Protein AF-A0A2D6SI72-F1 (afdb_monomer)

Mean predicted aligned error: 6.98 Å

Solvent-accessible surface area (backbone atoms only — not comparable to full-atom values): 4391 Å² total; per-residue (Å²): 131,86,61,64,68,59,52,54,46,30,52,75,70,70,47,69,44,66,62,58,48,55,78,66,38,44,81,55,91,61,57,60,89,97,35,86,83,52,85,37,74,46,76,72,78,80,81,71,94,64,80,87,80,91,77,89,82,77,62,94,74,80,119

Secondary structure (DSSP, 8-state):
---HHHHHHHHHTT--HHHHHHTT-EEPS---TT-TT---EE-S--SSSPPP-------TT--

Sequence (63 aa):
MIDLMSIARTEADGGDLFGKLQALYEPTEVRPDGHPEAVVWSGGNFVGNVNPVAHSLTDAYAL

pLDDT: mean 78.39, std 12.92, range [38.88, 92.06]

Nearest PDB structures (foldseek):
  9cgq-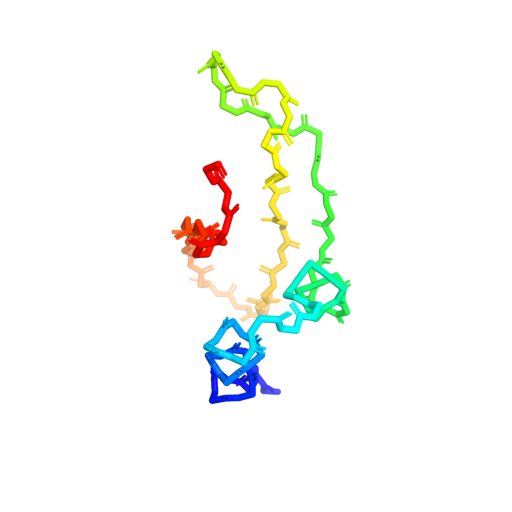assembly1_D  TM=2.920E-01  e=6.665E+00  Oryctolagus cuniculus

Radius of gyration: 12.78 Å; Cα contacts (8 Å, |Δi|>4): 44; chains: 1; bounding box: 32×22×30 Å

Structure (mmCIF, N/CA/C/O backbone):
data_AF-A0A2D6SI72-F1
#
_entry.id   AF-A0A2D6SI72-F1
#
loop_
_atom_site.group_PDB
_atom_site.id
_atom_site.type_symbol
_atom_site.label_atom_id
_atom_site.label_alt_id
_atom_site.label_comp_id
_atom_site.label_asym_id
_atom_site.label_entity_id
_atom_site.label_seq_id
_atom_site.pdbx_PDB_ins_code
_atom_site.Cartn_x
_atom_site.Cartn_y
_atom_site.Cartn_z
_atom_site.occupancy
_atom_site.B_iso_or_equiv
_atom_site.auth_seq_id
_atom_site.auth_comp_id
_atom_site.auth_asym_id
_atom_site.auth_atom_id
_atom_site.pdbx_PDB_model_num
ATOM 1 N N . MET A 1 1 ? 2.672 -4.000 -14.260 1.00 66.56 1 MET A N 1
ATOM 2 C CA . MET A 1 1 ? 1.895 -2.761 -14.480 1.00 66.56 1 MET A CA 1
ATOM 3 C C . MET A 1 1 ? 0.989 -2.602 -13.276 1.00 66.56 1 MET A C 1
ATOM 5 O O . MET A 1 1 ? 0.390 -3.596 -12.890 1.00 66.56 1 MET A O 1
ATOM 9 N N . ILE A 1 2 ? 0.971 -1.431 -12.640 1.00 78.19 2 ILE A N 1
ATOM 10 C CA . ILE A 1 2 ? 0.115 -1.185 -11.471 1.00 78.19 2 ILE A CA 1
ATOM 11 C C . ILE A 1 2 ? -1.344 -1.156 -11.940 1.00 78.19 2 ILE A C 1
ATOM 13 O O . ILE A 1 2 ? -1.658 -0.465 -12.908 1.00 78.19 2 ILE A O 1
ATOM 17 N N . ASP A 1 3 ? -2.214 -1.907 -11.269 1.00 85.56 3 ASP A N 1
ATOM 18 C CA . ASP A 1 3 ? -3.651 -1.928 -11.547 1.00 85.56 3 ASP A CA 1
ATOM 19 C C . ASP A 1 3 ? -4.371 -0.891 -10.676 1.00 85.56 3 ASP A C 1
ATOM 21 O O . ASP A 1 3 ? -4.854 -1.180 -9.580 1.00 85.56 3 ASP A O 1
ATOM 25 N N . LEU A 1 4 ? -4.420 0.343 -11.178 1.00 85.62 4 LEU A N 1
ATOM 26 C CA . LEU A 1 4 ? -5.049 1.467 -10.482 1.00 85.62 4 LEU A CA 1
ATOM 27 C C . LEU A 1 4 ? -6.558 1.265 -10.278 1.00 85.62 4 LEU A C 1
ATOM 29 O O . LEU A 1 4 ? -7.107 1.736 -9.286 1.00 85.62 4 LEU A O 1
ATOM 33 N N . MET A 1 5 ? -7.229 0.544 -11.182 1.00 88.38 5 MET A N 1
ATOM 34 C CA . MET A 1 5 ? -8.673 0.313 -11.088 1.00 88.38 5 MET A CA 1
ATOM 35 C C . MET A 1 5 ? -9.000 -0.664 -9.957 1.00 88.38 5 MET A C 1
ATOM 37 O O . MET A 1 5 ? -9.994 -0.492 -9.254 1.00 88.38 5 MET A O 1
ATOM 41 N N . SER A 1 6 ? -8.155 -1.678 -9.765 1.00 87.56 6 SER A N 1
ATOM 42 C CA . SER A 1 6 ? -8.267 -2.623 -8.650 1.00 87.56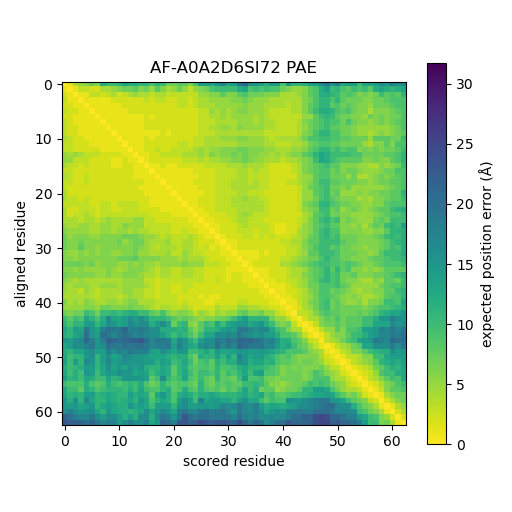 6 SER A CA 1
ATOM 43 C C . SER A 1 6 ? -8.032 -1.953 -7.295 1.00 87.56 6 SER A C 1
ATOM 45 O O . SER A 1 6 ? -8.779 -2.214 -6.351 1.00 87.56 6 SER A O 1
ATOM 47 N N . ILE A 1 7 ? -7.056 -1.040 -7.208 1.00 87.12 7 ILE A N 1
ATOM 48 C CA . ILE A 1 7 ? -6.798 -0.242 -5.996 1.00 87.12 7 ILE A CA 1
ATOM 49 C C . ILE A 1 7 ? -8.018 0.627 -5.666 1.00 87.12 7 ILE A C 1
ATOM 51 O O . ILE A 1 7 ? -8.561 0.512 -4.571 1.00 87.12 7 ILE A O 1
ATOM 55 N N . ALA A 1 8 ? -8.508 1.407 -6.636 1.00 87.19 8 ALA A N 1
ATOM 56 C CA . ALA A 1 8 ? -9.647 2.304 -6.435 1.00 87.19 8 ALA A CA 1
ATOM 57 C C . ALA A 1 8 ? -10.936 1.562 -6.041 1.00 87.19 8 ALA A C 1
ATOM 59 O O . ALA A 1 8 ? -11.703 2.045 -5.215 1.00 87.19 8 ALA A O 1
ATOM 60 N N . ARG A 1 9 ? -11.184 0.371 -6.606 1.00 90.44 9 ARG A N 1
ATOM 61 C CA . ARG A 1 9 ? -12.322 -0.468 -6.193 1.00 90.44 9 ARG A CA 1
ATOM 62 C C . ARG A 1 9 ? -12.153 -1.015 -4.783 1.00 90.44 9 ARG A C 1
ATOM 64 O O . ARG A 1 9 ? -13.111 -1.001 -4.030 1.00 90.44 9 ARG A O 1
ATOM 71 N N . THR A 1 10 ? -10.948 -1.463 -4.424 1.00 89.75 10 THR A N 1
ATOM 72 C CA . THR A 1 10 ? -10.682 -1.967 -3.066 1.00 89.75 10 THR A CA 1
ATOM 73 C C . THR A 1 10 ? -10.970 -0.886 -2.028 1.00 89.75 10 THR A C 1
ATOM 75 O O . THR A 1 10 ? -11.628 -1.168 -1.035 1.00 89.75 10 THR A O 1
ATOM 78 N N . GLU A 1 11 ? -10.532 0.346 -2.285 1.00 86.81 11 GLU A N 1
ATOM 79 C CA . GLU A 1 11 ? -10.834 1.499 -1.434 1.00 86.81 11 GLU A CA 1
ATOM 80 C C . GLU A 1 11 ? -12.342 1.799 -1.382 1.00 86.81 11 GLU A C 1
ATOM 82 O O . GLU A 1 11 ? -12.915 1.898 -0.300 1.00 86.81 11 GLU A O 1
ATOM 87 N N . ALA A 1 12 ? -13.010 1.877 -2.539 1.00 88.88 12 ALA A N 1
ATOM 88 C CA . ALA A 1 12 ? -14.441 2.184 -2.617 1.00 88.88 12 ALA A CA 1
ATOM 89 C C . ALA A 1 12 ? -15.339 1.124 -1.953 1.00 88.88 12 ALA A C 1
ATOM 91 O O . ALA A 1 12 ? -16.387 1.465 -1.407 1.00 88.88 12 ALA A O 1
ATOM 92 N N . ASP A 1 13 ? -14.930 -0.145 -1.992 1.00 91.00 13 ASP A N 1
ATOM 93 C CA . ASP A 1 13 ? -15.664 -1.270 -1.408 1.00 91.00 13 ASP A CA 1
ATOM 94 C C . ASP A 1 13 ? -15.348 -1.469 0.093 1.00 91.00 13 ASP A C 1
ATOM 96 O O . ASP A 1 13 ? -15.873 -2.400 0.708 1.00 91.00 13 ASP A O 1
ATOM 100 N N . GLY A 1 14 ? -14.490 -0.629 0.695 1.00 86.81 14 GLY A N 1
ATOM 101 C CA . 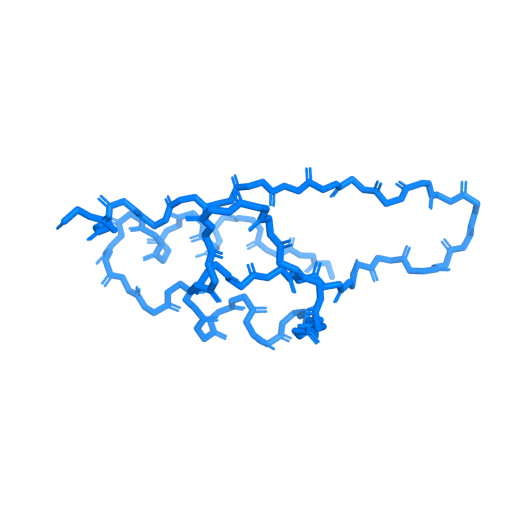GLY A 1 14 ? -14.041 -0.780 2.088 1.00 86.81 14 GLY A CA 1
ATOM 102 C C . GLY A 1 14 ? -13.213 -2.048 2.326 1.00 86.81 14 GLY A C 1
ATOM 103 O O . GLY A 1 14 ? -13.255 -2.639 3.405 1.00 86.81 14 GLY A O 1
ATOM 104 N N . GLY A 1 15 ? -12.518 -2.517 1.290 1.00 88.44 15 GLY A N 1
ATOM 105 C CA . GLY A 1 15 ? -11.639 -3.677 1.347 1.00 88.44 15 GLY A CA 1
ATOM 106 C C . GLY A 1 15 ? -10.275 -3.369 1.969 1.00 88.44 15 GLY A C 1
ATOM 107 O O . GLY A 1 15 ? -9.995 -2.268 2.428 1.00 88.44 15 GLY A O 1
ATOM 108 N N . ASP A 1 16 ? -9.387 -4.363 1.951 1.00 90.31 16 ASP A N 1
ATOM 109 C CA . ASP A 1 16 ? -8.029 -4.242 2.491 1.00 90.31 16 ASP A CA 1
ATOM 110 C C . ASP A 1 16 ? -7.104 -3.449 1.548 1.00 90.31 16 ASP A C 1
ATOM 112 O O . ASP A 1 16 ? -6.317 -4.014 0.775 1.00 90.31 16 ASP A O 1
ATOM 116 N N . LEU A 1 17 ? -7.223 -2.118 1.586 1.00 87.81 17 LEU A N 1
ATOM 117 C CA . LEU A 1 17 ? -6.363 -1.213 0.822 1.00 87.81 17 LEU A CA 1
ATOM 118 C C . LEU A 1 17 ? -4.901 -1.324 1.274 1.00 87.81 17 LEU A C 1
ATOM 120 O O . LEU A 1 17 ? -3.994 -1.307 0.440 1.00 87.81 17 LEU A O 1
ATOM 124 N N . PHE A 1 18 ? -4.670 -1.497 2.576 1.00 87.94 18 PHE A N 1
ATOM 125 C CA . PHE A 1 18 ? -3.333 -1.619 3.145 1.00 87.94 18 PHE A CA 1
ATOM 126 C C . PHE A 1 18 ? -2.582 -2.827 2.573 1.00 87.94 18 PHE A C 1
ATOM 128 O O . PHE A 1 18 ? -1.507 -2.669 1.991 1.00 87.94 18 PHE A O 1
ATOM 135 N N . GLY A 1 19 ? -3.167 -4.025 2.646 1.00 89.25 19 GLY A N 1
ATOM 136 C CA . GLY A 1 19 ? -2.577 -5.241 2.087 1.00 89.25 19 GLY A CA 1
ATOM 137 C C . GLY A 1 19 ? -2.420 -5.179 0.566 1.00 89.25 19 GLY A C 1
ATOM 138 O O . GLY A 1 19 ? -1.419 -5.659 0.024 1.00 89.25 19 GLY A O 1
ATOM 139 N N . LYS A 1 20 ? -3.357 -4.526 -0.142 1.00 87.81 20 LYS A N 1
ATOM 140 C CA . LYS A 1 20 ? -3.241 -4.289 -1.592 1.00 87.81 20 LYS A CA 1
ATOM 141 C C . LYS A 1 20 ? -2.030 -3.455 -1.952 1.00 87.81 20 LYS A C 1
ATOM 143 O O . LYS A 1 20 ? -1.310 -3.815 -2.885 1.00 87.81 20 LYS A O 1
ATOM 148 N N . LEU A 1 21 ? -1.821 -2.357 -1.238 1.00 86.44 21 LEU A N 1
ATOM 149 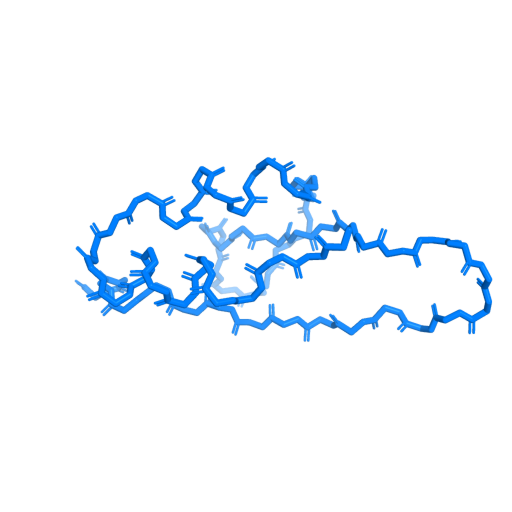C CA . LEU A 1 21 ? -0.641 -1.543 -1.440 1.00 86.44 21 LEU A CA 1
ATOM 150 C C . LEU A 1 21 ? 0.603 -2.369 -1.065 1.00 86.44 21 LEU A C 1
ATOM 152 O O . LEU A 1 21 ? 1.576 -2.322 -1.817 1.00 86.44 21 LEU A O 1
ATOM 156 N N . GLN A 1 22 ? 0.578 -3.164 0.023 1.00 87.38 22 GLN A N 1
ATOM 157 C CA . GLN A 1 22 ? 1.753 -3.881 0.582 1.00 87.38 22 GLN A CA 1
ATOM 158 C C . GLN A 1 22 ? 2.327 -4.910 -0.387 1.00 87.38 22 GLN A C 1
ATOM 160 O O . GLN A 1 22 ? 3.521 -5.190 -0.378 1.00 87.38 22 GLN A O 1
ATOM 165 N N . ALA A 1 23 ? 1.491 -5.434 -1.279 1.00 87.75 23 ALA A N 1
ATOM 166 C CA . ALA A 1 23 ? 1.924 -6.314 -2.355 1.00 87.75 23 ALA A CA 1
ATOM 167 C C . ALA A 1 23 ? 2.703 -5.594 -3.481 1.00 87.75 23 ALA A C 1
ATOM 169 O O . ALA A 1 23 ? 3.293 -6.263 -4.330 1.00 87.75 23 ALA A O 1
ATOM 170 N N . LEU A 1 24 ? 2.671 -4.257 -3.541 1.00 83.75 24 LEU A N 1
ATOM 171 C CA . LEU A 1 24 ? 3.230 -3.445 -4.632 1.00 83.75 24 LEU A CA 1
ATOM 172 C C . LEU A 1 24 ? 4.464 -2.626 -4.234 1.00 83.75 24 LEU A C 1
ATOM 174 O O . LEU A 1 24 ? 5.202 -2.169 -5.111 1.00 83.75 24 LEU A O 1
ATOM 178 N N . TYR A 1 25 ? 4.672 -2.405 -2.942 1.00 86.00 25 TYR A N 1
ATOM 179 C CA . TYR A 1 25 ? 5.588 -1.399 -2.418 1.00 86.00 25 TYR A CA 1
ATOM 180 C C . TYR A 1 25 ? 6.141 -1.831 -1.060 1.00 86.00 25 TYR A C 1
ATOM 182 O O . TYR A 1 25 ? 5.491 -2.571 -0.323 1.00 86.00 25 TYR A O 1
ATOM 190 N N . GLU A 1 26 ? 7.295 -1.283 -0.697 1.00 85.19 26 GLU A N 1
ATOM 191 C CA . GLU A 1 26 ? 7.958 -1.552 0.575 1.00 85.19 26 GLU A CA 1
ATOM 192 C C . GLU A 1 26 ? 7.738 -0.395 1.562 1.00 85.19 26 G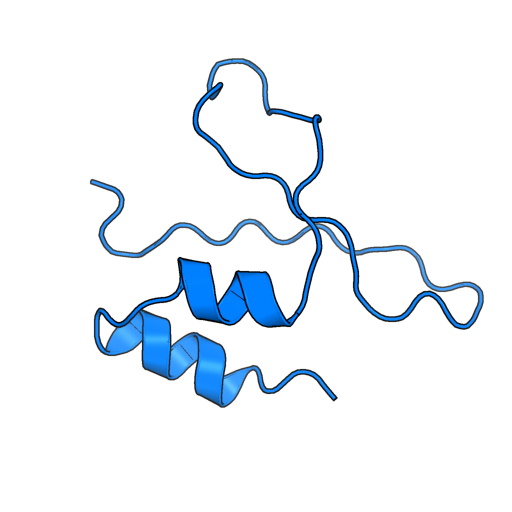LU A C 1
ATOM 194 O O . GLU A 1 26 ? 7.910 0.777 1.188 1.00 85.19 26 GLU A O 1
ATOM 199 N N . PRO A 1 27 ? 7.389 -0.676 2.830 1.00 87.19 27 PRO A N 1
ATOM 200 C CA . PRO A 1 27 ? 7.305 0.354 3.853 1.00 87.19 27 PRO A CA 1
ATOM 201 C C . PRO A 1 27 ? 8.692 0.941 4.135 1.00 87.19 27 PRO A C 1
ATOM 203 O O . PRO A 1 27 ? 9.705 0.247 4.145 1.00 87.19 27 PRO A O 1
ATOM 206 N N . THR A 1 28 ? 8.733 2.240 4.404 1.00 87.31 28 THR A N 1
ATOM 207 C CA . THR A 1 28 ? 9.960 2.952 4.785 1.00 87.31 28 THR A CA 1
ATOM 208 C C . THR A 1 28 ? 9.990 3.230 6.284 1.00 87.31 28 THR A C 1
ATOM 210 O O . THR A 1 28 ? 8.984 3.060 6.976 1.00 87.31 28 THR A O 1
ATOM 213 N N . GLU A 1 29 ? 11.121 3.726 6.786 1.00 87.88 29 GLU A N 1
ATOM 214 C CA . GLU A 1 29 ? 11.238 4.270 8.147 1.00 87.88 29 GLU A CA 1
ATOM 215 C C . GLU A 1 29 ? 10.839 5.756 8.239 1.00 87.88 29 GLU A C 1
ATOM 217 O O . GLU A 1 29 ? 10.656 6.280 9.334 1.00 87.88 29 GLU A O 1
ATOM 222 N N . VAL A 1 30 ? 10.670 6.448 7.105 1.00 88.31 30 VAL A N 1
ATOM 223 C CA . VAL A 1 30 ? 10.353 7.885 7.066 1.00 88.31 30 VAL A CA 1
ATOM 224 C C . VAL A 1 30 ? 8.904 8.123 7.483 1.00 88.31 30 VAL A C 1
ATOM 226 O O . VAL A 1 30 ? 7.999 7.448 6.999 1.00 88.31 30 VAL A O 1
ATOM 229 N N . ARG A 1 31 ? 8.659 9.102 8.354 1.00 87.62 31 ARG A N 1
ATOM 230 C CA . ARG A 1 31 ? 7.315 9.479 8.817 1.00 87.62 31 ARG A CA 1
ATOM 231 C C . ARG A 1 31 ? 7.131 10.995 8.715 1.00 87.62 31 ARG A C 1
ATOM 233 O O . ARG A 1 31 ? 8.104 11.711 8.947 1.00 87.62 31 ARG A O 1
ATOM 240 N N . PRO A 1 32 ? 5.936 11.498 8.354 1.00 86.19 32 PRO A N 1
ATOM 241 C CA . PRO A 1 32 ? 5.640 12.923 8.425 1.00 86.19 32 PRO A CA 1
ATOM 242 C C . PRO A 1 32 ? 5.647 13.411 9.878 1.00 86.19 32 PRO A C 1
ATOM 244 O O . PRO A 1 32 ? 5.194 12.705 10.784 1.00 86.19 32 PRO A O 1
ATOM 247 N N . ASP A 1 33 ? 6.105 14.642 10.095 1.00 89.81 33 ASP A N 1
ATOM 248 C CA . ASP A 1 33 ? 6.053 15.270 11.414 1.00 89.81 33 ASP A CA 1
ATOM 249 C C . ASP A 1 33 ? 4.599 15.390 11.895 1.00 89.81 33 ASP A C 1
ATOM 251 O O . ASP A 1 33 ? 3.718 15.833 11.160 1.00 89.81 33 ASP A O 1
ATOM 255 N N . GLY A 1 34 ? 4.348 14.986 13.143 1.00 92.06 34 GLY A N 1
ATOM 256 C CA . GLY A 1 34 ? 3.008 14.987 13.740 1.00 92.06 34 GLY A CA 1
ATOM 257 C C . GLY A 1 34 ? 2.143 13.759 13.425 1.00 92.06 34 GLY A C 1
ATOM 258 O O . GLY A 1 34 ? 1.066 13.654 14.004 1.00 92.06 34 GLY A O 1
ATOM 259 N N . HIS A 1 35 ? 2.619 12.825 12.590 1.00 86.62 35 HIS A N 1
ATOM 260 C CA . HIS A 1 35 ? 1.877 11.625 12.167 1.00 86.62 35 HIS A CA 1
ATOM 261 C C . HIS A 1 35 ? 2.734 10.345 12.263 1.00 86.62 35 HIS A C 1
ATOM 263 O O . HIS A 1 35 ? 3.096 9.755 11.238 1.00 86.62 35 HIS A O 1
ATOM 269 N N . PRO A 1 36 ? 3.123 9.903 13.476 1.00 88.56 36 PRO A N 1
ATOM 270 C CA . PRO A 1 36 ? 3.976 8.722 13.663 1.00 88.56 36 PRO A CA 1
ATOM 271 C C . PRO A 1 36 ? 3.349 7.409 13.157 1.00 88.56 36 PRO A C 1
ATOM 273 O O . PRO A 1 36 ? 4.073 6.463 12.843 1.00 88.56 36 PRO A O 1
ATOM 276 N N . GLU A 1 37 ? 2.021 7.347 13.075 1.00 86.25 37 GLU A N 1
ATOM 277 C CA . GLU A 1 37 ? 1.233 6.214 12.582 1.00 86.25 37 GLU A CA 1
ATOM 278 C C . GLU A 1 37 ? 1.165 6.121 11.053 1.00 86.25 37 GLU A C 1
ATOM 280 O O . GLU A 1 37 ? 0.841 5.058 10.519 1.00 86.25 37 GLU A O 1
ATOM 285 N N . ALA A 1 38 ? 1.468 7.210 10.340 1.00 86.94 38 ALA A N 1
ATOM 286 C CA . ALA A 1 38 ? 1.382 7.227 8.888 1.00 86.94 38 ALA A CA 1
ATOM 287 C C . ALA A 1 38 ? 2.389 6.247 8.288 1.00 86.94 38 ALA A C 1
ATOM 289 O O . ALA A 1 38 ? 3.566 6.257 8.628 1.00 86.94 38 ALA A O 1
ATOM 290 N N . VAL A 1 39 ? 1.968 5.420 7.340 1.00 87.12 39 VAL A N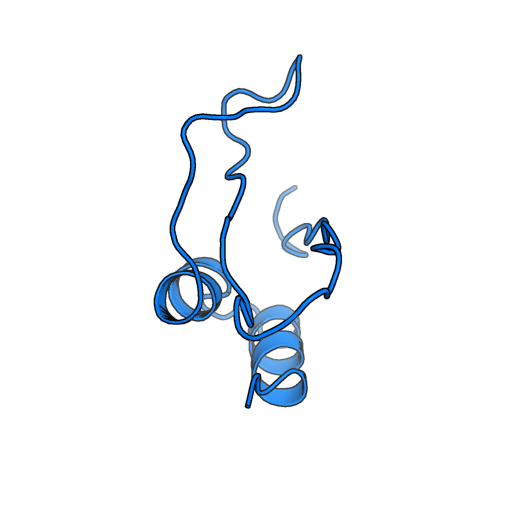 1
ATOM 291 C CA . VAL A 1 39 ? 2.910 4.562 6.620 1.00 87.12 39 VAL A CA 1
ATOM 292 C C . VAL A 1 39 ? 3.349 5.297 5.362 1.00 87.12 39 VAL A C 1
ATOM 294 O O . VAL A 1 39 ? 2.512 5.721 4.569 1.00 87.12 39 VAL A O 1
ATOM 297 N N . VAL A 1 40 ? 4.663 5.454 5.176 1.00 86.62 40 VAL A N 1
ATOM 298 C CA . VAL A 1 40 ? 5.257 5.996 3.945 1.00 86.62 40 VAL A CA 1
ATOM 299 C C . VAL A 1 40 ? 5.885 4.856 3.164 1.00 86.62 40 VAL A C 1
ATOM 301 O O . VAL A 1 40 ? 6.663 4.065 3.699 1.00 86.62 40 VAL A O 1
ATOM 304 N N . TRP A 1 41 ? 5.538 4.798 1.889 1.00 85.50 41 TRP A N 1
ATOM 305 C CA . TRP A 1 41 ? 5.774 3.668 1.013 1.00 85.50 41 TRP A CA 1
ATOM 306 C C . TRP A 1 41 ? 6.818 4.042 -0.034 1.00 85.50 41 TRP A C 1
ATOM 308 O O . TRP A 1 41 ? 6.774 5.138 -0.595 1.00 85.50 41 TRP A O 1
ATOM 318 N N . SER A 1 42 ? 7.748 3.135 -0.311 1.00 80.38 42 SER A N 1
ATOM 319 C CA . SER A 1 42 ? 8.741 3.274 -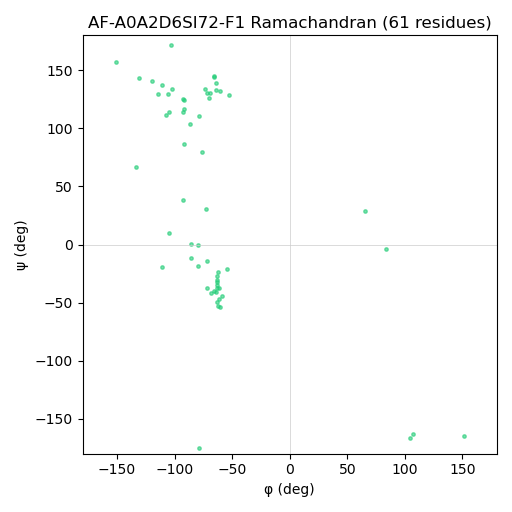1.375 1.00 80.38 42 SER A CA 1
ATOM 320 C C . SER A 1 42 ? 8.603 2.145 -2.384 1.00 80.38 42 SER A C 1
ATOM 322 O O . SER A 1 42 ? 8.339 0.997 -2.039 1.00 80.38 42 SER A O 1
ATOM 324 N N . GLY A 1 43 ? 8.766 2.468 -3.658 1.00 76.75 43 GLY A N 1
ATOM 325 C CA . GLY A 1 43 ? 8.661 1.503 -4.743 1.00 76.75 43 GLY A CA 1
ATOM 326 C C . GLY A 1 43 ? 8.188 2.178 -6.021 1.00 76.75 43 GLY A C 1
ATOM 327 O O . GLY A 1 43 ? 8.219 3.402 -6.143 1.00 76.75 43 GLY A O 1
ATOM 328 N N . GLY A 1 44 ? 7.755 1.372 -6.985 1.00 70.69 44 GLY A N 1
ATOM 329 C CA . GLY A 1 44 ? 7.482 1.823 -8.347 1.00 70.69 44 GLY A CA 1
ATOM 330 C C . GLY A 1 44 ? 8.551 1.344 -9.329 1.00 70.69 44 GLY A C 1
ATOM 331 O O . GLY A 1 44 ? 9.288 0.397 -9.062 1.00 70.69 44 GLY A O 1
ATOM 332 N N . ASN A 1 45 ? 8.605 1.961 -10.509 1.00 63.00 45 ASN A N 1
ATOM 333 C CA . ASN A 1 45 ? 9.564 1.571 -11.536 1.00 63.00 45 ASN A CA 1
ATOM 334 C C . ASN A 1 45 ? 10.897 2.308 -11.342 1.00 63.00 45 ASN A C 1
ATOM 336 O O . ASN A 1 45 ? 11.017 3.472 -11.713 1.00 63.00 45 ASN A O 1
ATOM 340 N N . PHE A 1 46 ? 11.897 1.607 -10.807 1.00 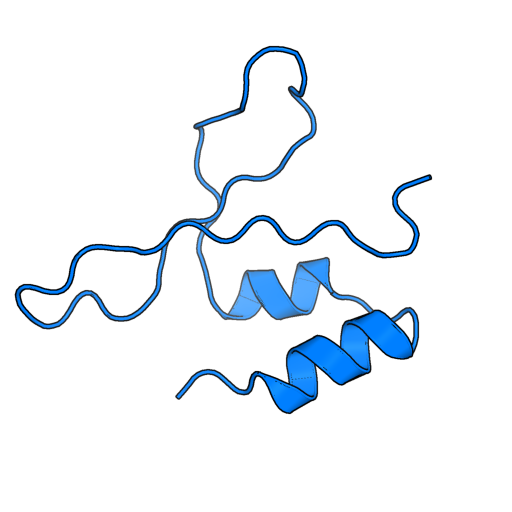60.69 46 PHE A N 1
ATOM 341 C CA . PHE A 1 46 ? 13.270 2.110 -10.676 1.00 60.69 46 PHE A CA 1
ATOM 342 C C . PHE A 1 46 ? 14.078 2.030 -11.981 1.00 60.69 46 PHE A C 1
ATOM 344 O O . PHE A 1 46 ? 15.257 2.383 -12.007 1.00 60.69 46 PHE A O 1
ATOM 351 N N . VAL A 1 47 ? 13.486 1.532 -13.072 1.00 58.28 47 VAL A N 1
ATOM 352 C CA . VAL A 1 47 ? 14.165 1.454 -14.367 1.00 58.28 47 VAL A CA 1
ATOM 353 C C . VAL A 1 47 ? 14.150 2.831 -15.032 1.00 58.28 47 VAL A C 1
ATOM 355 O O . VAL A 1 47 ? 13.115 3.296 -15.510 1.00 58.28 47 VAL A O 1
ATOM 358 N N . GLY A 1 48 ? 15.327 3.453 -15.118 1.00 61.53 48 GLY A N 1
ATOM 359 C CA . GLY A 1 48 ? 15.567 4.684 -15.874 1.00 61.53 48 GLY A CA 1
ATOM 360 C C . GLY A 1 48 ? 15.706 5.943 -15.014 1.00 61.53 48 GLY A C 1
ATOM 361 O O . GLY A 1 48 ? 15.883 5.879 -13.805 1.00 61.53 48 GLY A O 1
ATOM 362 N N . ASN A 1 49 ? 15.643 7.105 -15.668 1.00 64.12 49 ASN A N 1
ATOM 363 C CA . ASN A 1 49 ? 15.853 8.432 -15.073 1.00 64.12 49 ASN A CA 1
ATOM 364 C C . ASN A 1 49 ? 14.523 9.076 -14.614 1.00 64.12 49 ASN A C 1
ATOM 366 O O . ASN A 1 49 ? 14.279 10.260 -14.847 1.00 64.12 49 ASN A O 1
ATOM 370 N N . VAL A 1 50 ? 13.608 8.270 -14.063 1.00 63.88 50 VAL A N 1
ATOM 371 C CA . VAL A 1 50 ? 12.258 8.713 -13.678 1.00 63.88 50 VAL A CA 1
ATOM 372 C C . VAL A 1 50 ? 12.271 9.169 -12.221 1.00 63.88 50 VAL A C 1
ATOM 374 O O . VAL A 1 50 ? 12.648 8.407 -11.336 1.00 63.88 50 VAL A O 1
ATOM 377 N N . ASN A 1 51 ? 11.843 10.407 -11.965 1.00 61.19 51 ASN A N 1
ATOM 378 C CA . ASN A 1 51 ? 11.694 10.910 -10.600 1.00 61.19 51 ASN A CA 1
ATOM 379 C C . ASN A 1 51 ? 10.486 10.235 -9.923 1.00 61.19 51 ASN A C 1
ATOM 381 O O . ASN A 1 51 ? 9.403 10.219 -10.517 1.00 61.19 51 ASN A O 1
ATOM 385 N N . PRO A 1 52 ? 1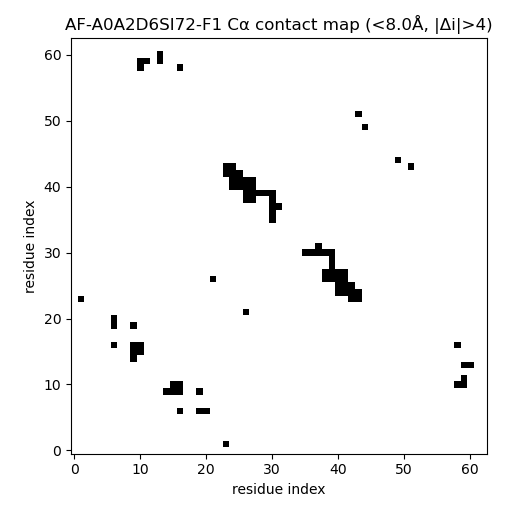0.631 9.699 -8.699 1.00 62.41 52 PRO A N 1
ATOM 386 C CA . PRO A 1 52 ? 9.513 9.108 -7.976 1.00 62.41 52 PRO A CA 1
ATOM 387 C C . PRO A 1 52 ? 8.459 10.176 -7.653 1.00 62.41 52 PRO A C 1
ATOM 389 O O . PRO A 1 52 ? 8.794 11.292 -7.258 1.00 62.41 52 PRO A O 1
ATOM 392 N N . VAL A 1 53 ? 7.179 9.828 -7.806 1.00 64.12 53 VAL A N 1
ATOM 393 C CA . VAL A 1 53 ? 6.052 10.693 -7.429 1.00 64.12 53 VAL A CA 1
ATOM 394 C C . VAL A 1 53 ? 5.439 10.160 -6.141 1.00 64.12 53 VAL A C 1
ATOM 396 O O . VAL A 1 53 ? 4.863 9.070 -6.130 1.00 64.12 53 VAL A O 1
ATOM 399 N N . ALA A 1 54 ? 5.547 10.936 -5.064 1.00 63.34 54 ALA A N 1
ATOM 400 C CA . ALA A 1 54 ? 4.876 10.632 -3.808 1.00 63.34 54 ALA A CA 1
ATOM 401 C C . ALA A 1 54 ? 3.361 10.833 -3.966 1.00 63.34 54 ALA A C 1
ATOM 403 O O . ALA A 1 54 ? 2.916 11.901 -4.384 1.00 63.34 54 ALA A O 1
ATOM 404 N N . HIS A 1 55 ? 2.582 9.807 -3.628 1.00 65.50 55 HIS A N 1
ATOM 405 C CA . HIS A 1 55 ? 1.125 9.881 -3.558 1.00 65.50 55 HIS A CA 1
ATOM 406 C C . HIS A 1 55 ? 0.695 9.694 -2.107 1.00 65.50 55 HIS A C 1
ATOM 408 O O . HIS A 1 55 ? 1.123 8.746 -1.453 1.00 65.50 55 HIS A O 1
ATOM 414 N N . SER A 1 56 ? -0.145 10.605 -1.619 1.00 66.19 56 SER A N 1
ATOM 415 C CA . SER A 1 56 ? -0.839 10.434 -0.347 1.00 66.19 56 SER A CA 1
ATOM 416 C C . SER A 1 56 ? -2.179 9.768 -0.631 1.00 66.19 56 SER A C 1
ATOM 418 O O . SER A 1 56 ? -2.999 10.333 -1.355 1.00 66.19 56 SER A O 1
ATOM 420 N N . LEU A 1 57 ? -2.369 8.561 -0.107 1.00 66.75 57 LEU A N 1
ATOM 421 C CA . LEU A 1 57 ? -3.639 7.845 -0.133 1.00 66.75 57 LEU A CA 1
ATOM 422 C C . LEU A 1 57 ? -4.176 7.874 1.294 1.00 66.75 57 LEU A C 1
ATOM 424 O O . LEU A 1 57 ? -3.579 7.290 2.197 1.00 66.75 57 LEU A O 1
ATOM 428 N N . THR A 1 58 ? -5.260 8.605 1.509 1.00 64.25 58 THR A N 1
ATOM 429 C CA . THR A 1 58 ? -5.999 8.572 2.770 1.00 64.25 58 THR A CA 1
ATOM 430 C C . THR A 1 58 ? -7.092 7.534 2.614 1.00 64.25 58 THR A C 1
ATOM 432 O O . THR A 1 58 ? -7.981 7.745 1.796 1.00 64.25 58 THR A O 1
ATOM 435 N N . ASP A 1 59 ? -7.023 6.437 3.370 1.00 62.31 59 ASP A N 1
ATOM 436 C CA . ASP A 1 59 ? -8.120 5.470 3.426 1.00 62.31 59 ASP A CA 1
ATOM 437 C C . ASP A 1 59 ? -9.414 6.223 3.769 1.00 62.31 59 ASP A C 1
ATOM 439 O O . ASP A 1 59 ? -9.447 7.010 4.721 1.00 62.31 59 ASP A O 1
ATOM 443 N N . ALA A 1 60 ? -10.462 6.019 2.968 1.00 56.31 60 ALA A N 1
ATOM 444 C CA . ALA A 1 60 ? -11.753 6.680 3.125 1.00 56.31 60 ALA A CA 1
ATOM 445 C C . ALA A 1 60 ? -12.355 6.502 4.534 1.00 56.31 60 ALA A C 1
ATOM 447 O O . ALA A 1 60 ? -13.193 7.308 4.946 1.00 56.31 60 ALA A O 1
ATOM 448 N N . TYR A 1 61 ? -11.910 5.483 5.277 1.00 53.97 61 TYR A N 1
ATOM 449 C CA . TYR A 1 61 ? -12.346 5.175 6.637 1.00 53.97 61 TYR A CA 1
ATOM 450 C C . TYR A 1 61 ? -11.334 5.546 7.733 1.00 53.97 61 TYR A C 1
ATOM 452 O O . TYR A 1 61 ? -11.550 5.187 8.886 1.00 53.97 61 TYR A O 1
ATOM 460 N N . ALA A 1 62 ? -10.254 6.277 7.432 1.00 52.16 62 ALA A N 1
ATOM 461 C CA . ALA A 1 62 ? -9.279 6.742 8.431 1.00 52.16 62 ALA A CA 1
ATOM 462 C C . ALA A 1 62 ? -9.791 7.894 9.339 1.00 52.16 62 ALA A C 1
ATOM 464 O O . ALA A 1 62 ? -9.000 8.728 9.785 1.00 52.16 62 ALA A O 1
ATOM 465 N N . LEU A 1 63 ? -11.103 7.940 9.614 1.00 38.88 63 LEU A N 1
ATOM 466 C CA . LEU A 1 63 ? -11.753 8.800 10.612 1.00 38.88 63 LEU A CA 1
ATOM 467 C C . LEU A 1 63 ? -12.276 7.971 11.788 1.00 38.88 63 LEU A C 1
ATOM 469 O O . LEU A 1 63 ? -13.025 7.001 11.539 1.00 38.88 63 LEU A O 1
#

Foldseek 3Di:
DDDVVVLVVCLVVVHCNVVSVVVAWDWDCDDDPPCNPDTFTDHDDPPDDDDDDGDDDDRPPVD